Protein AF-A0A6N2B1Z2-F1 (afdb_monomer_lite)

pLDDT: mean 73.3, std 20.09, range [32.69, 94.19]

Foldseek 3Di:
DDPPPDPPVVQQDDDPVLVVLLVVLCVVCVVPDPLVSLCVSCVVVVSHDSVRSVVVVVVVVVVVPPPDDDDDDDDPDDPDDPPPQDADPVRDRQLCSVDDPLSVLVVLLVVLVVVCVVCVVVVVNVVNPVSVVSNVVSVVCNVPPDD

InterPro domains:
  IPR001005 SANT/Myb domain [cd00167] (14-58)
  IPR009057 Homedomain-like superfamily [SSF46689] (12-62)

Secondary structure (DSSP, 8-state):
------STTTTT---HHHHHHHHHHHHHTTTS-HHHHHHHHHHHSTT--HHHHHHHHHHHHHTTGGG---S-------S---------TTS---HHHH-HHHHHHHHHHHHHHHHHHHHHHTT-GGGHHHHHHHHHHHHHHHHT---

Organism: Solanum chilense (NCBI:txid4083)

Radius of gyration: 21.83 Å; chains: 1; bounding box: 45×56×52 Å

Sequence (147 aa):
MAALKHNAYLNNHWTPDEQSALEALLVKYSTDNEMHRYAKIAMHLKDKCLRDVILRCRWMSEKLTDLMPKLTNYASAPPNAQAILPMDSNGEIFYQAIGGPTGMLLEQNAQALDQISANFAACQIQENINLLWQTQSNIFNVINKYD

Structure (mmCIF, N/CA/C/O backbone):
data_AF-A0A6N2B1Z2-F1
#
_entry.id   AF-A0A6N2B1Z2-F1
#
loop_
_atom_site.group_PDB
_atom_site.id
_atom_site.type_symbol
_atom_site.label_atom_id
_atom_site.label_alt_id
_atom_site.label_comp_id
_atom_site.label_asym_id
_atom_site.label_entity_id
_atom_site.label_seq_id
_atom_site.pdbx_PDB_ins_code
_atom_site.Cartn_x
_atom_site.Cartn_y
_atom_site.Cartn_z
_atom_site.occupancy
_atom_site.B_iso_or_equiv
_atom_site.auth_seq_id
_atom_site.auth_comp_id
_atom_site.auth_asym_id
_atom_site.auth_atom_id
_atom_site.pdbx_PDB_model_num
ATOM 1 N N . MET A 1 1 ? -3.978 -27.826 -8.578 1.00 32.69 1 MET A N 1
ATOM 2 C CA . MET A 1 1 ? -3.501 -27.233 -7.312 1.00 32.69 1 MET A CA 1
ATOM 3 C C . MET A 1 1 ? -3.921 -25.778 -7.309 1.00 32.69 1 MET A C 1
ATOM 5 O O . MET A 1 1 ? -3.566 -25.060 -8.235 1.00 32.69 1 MET A O 1
ATOM 9 N N . ALA A 1 2 ? -4.798 -25.409 -6.376 1.00 38.44 2 ALA A N 1
ATOM 10 C CA . ALA A 1 2 ? -5.458 -24.110 -6.344 1.00 38.44 2 ALA A CA 1
ATOM 11 C C . ALA A 1 2 ? -4.432 -22.996 -6.117 1.00 38.44 2 ALA A C 1
ATOM 13 O O . ALA A 1 2 ? -3.746 -22.964 -5.098 1.00 38.44 2 ALA A O 1
ATOM 14 N N . ALA A 1 3 ? -4.314 -22.103 -7.094 1.00 39.38 3 ALA A N 1
ATOM 15 C CA . ALA A 1 3 ? -3.523 -20.899 -6.957 1.00 39.38 3 ALA A CA 1
ATOM 16 C C . ALA A 1 3 ? -4.276 -19.944 -6.020 1.00 39.38 3 ALA A C 1
ATOM 18 O O . ALA A 1 3 ? -5.368 -19.488 -6.355 1.00 39.38 3 ALA A O 1
ATOM 19 N N . LEU A 1 4 ? -3.685 -19.648 -4.860 1.00 43.56 4 LEU A N 1
ATOM 20 C CA . LEU A 1 4 ? -4.049 -18.551 -3.954 1.00 43.56 4 LEU A CA 1
ATOM 21 C C . LEU A 1 4 ? -3.776 -17.205 -4.650 1.00 43.56 4 LEU A C 1
ATOM 23 O O . LEU A 1 4 ? -2.896 -16.440 -4.273 1.00 43.56 4 LEU A O 1
ATOM 27 N N . LYS A 1 5 ? -4.487 -16.946 -5.744 1.00 45.69 5 LYS A N 1
ATOM 28 C CA . LYS A 1 5 ? -4.463 -15.685 -6.473 1.00 45.69 5 LYS A CA 1
ATOM 29 C C . LYS A 1 5 ? -5.634 -14.849 -5.954 1.00 45.69 5 LYS A C 1
ATOM 31 O O . LYS A 1 5 ? -6.774 -15.284 -6.036 1.00 45.69 5 LYS A O 1
ATOM 36 N N . HIS A 1 6 ? -5.325 -13.651 -5.458 1.00 39.25 6 HIS A N 1
ATOM 37 C CA . HIS A 1 6 ? -6.264 -12.556 -5.159 1.00 39.25 6 HIS A CA 1
ATOM 38 C C . HIS A 1 6 ? -7.007 -12.519 -3.809 1.00 39.25 6 HIS A C 1
ATOM 40 O O . HIS A 1 6 ? -8.139 -12.054 -3.748 1.00 39.25 6 HIS A O 1
ATOM 46 N N . ASN A 1 7 ? -6.334 -12.798 -2.688 1.00 39.94 7 ASN A N 1
ATOM 47 C CA . ASN A 1 7 ? -6.848 -12.345 -1.379 1.00 39.94 7 ASN A CA 1
ATOM 48 C C . ASN A 1 7 ? -6.666 -10.828 -1.129 1.00 39.94 7 ASN A C 1
ATOM 50 O O . ASN A 1 7 ? -7.305 -10.276 -0.243 1.00 39.94 7 ASN A O 1
ATOM 54 N N . ALA A 1 8 ? -5.855 -10.117 -1.925 1.00 45.19 8 ALA A N 1
ATOM 55 C CA . ALA A 1 8 ? -5.637 -8.672 -1.757 1.00 45.19 8 ALA A CA 1
ATOM 56 C C . ALA A 1 8 ? -6.776 -7.786 -2.309 1.00 45.19 8 ALA A C 1
ATOM 58 O O . ALA A 1 8 ? -6.929 -6.651 -1.871 1.00 45.19 8 ALA A O 1
ATOM 59 N N . TYR A 1 9 ? -7.592 -8.293 -3.242 1.00 43.28 9 TYR A N 1
ATOM 60 C CA . TYR A 1 9 ? -8.718 -7.533 -3.811 1.00 43.28 9 TYR A CA 1
ATOM 61 C C . TYR A 1 9 ? -10.001 -7.644 -2.977 1.00 43.28 9 TYR A C 1
ATOM 63 O O . TYR A 1 9 ? -10.914 -6.842 -3.158 1.00 43.28 9 TYR A O 1
ATOM 71 N N . LEU A 1 10 ? -10.067 -8.596 -2.041 1.00 49.75 10 LEU A N 1
ATOM 72 C CA . LEU A 1 10 ? -11.251 -8.817 -1.210 1.00 49.75 10 LEU A CA 1
ATOM 73 C C . LEU A 1 10 ? -11.393 -7.775 -0.083 1.00 49.75 10 LEU A C 1
ATOM 75 O O . LEU A 1 10 ? -12.515 -7.410 0.252 1.00 49.75 10 LEU A O 1
ATOM 79 N N . ASN A 1 11 ? -10.293 -7.207 0.432 1.00 51.56 11 ASN A N 1
ATOM 80 C CA . ASN A 1 11 ? -10.346 -6.217 1.526 1.00 51.56 11 ASN A CA 1
ATOM 81 C C . ASN A 1 11 ? -10.680 -4.778 1.089 1.00 51.56 11 ASN A C 1
ATOM 83 O O . ASN A 1 11 ? -10.932 -3.926 1.940 1.00 51.56 11 ASN A O 1
ATOM 87 N N . ASN A 1 12 ? -10.715 -4.491 -0.216 1.00 59.44 12 ASN A N 1
ATOM 88 C CA . ASN A 1 12 ? -10.978 -3.141 -0.728 1.00 59.44 12 ASN A CA 1
ATOM 89 C C . ASN A 1 12 ? -12.452 -2.877 -1.077 1.00 59.44 12 ASN A C 1
ATOM 91 O O . ASN A 1 12 ? -12.800 -1.732 -1.374 1.00 59.44 12 ASN A O 1
ATOM 95 N N . HIS A 1 13 ? -13.327 -3.886 -1.035 1.00 72.50 13 HIS A N 1
ATOM 96 C CA . HIS A 1 13 ? -14.760 -3.664 -1.217 1.00 72.50 13 HIS A CA 1
ATOM 97 C C . HIS A 1 13 ? -15.370 -3.118 0.080 1.00 72.50 13 HIS A C 1
ATOM 99 O O . HIS A 1 13 ? -15.544 -3.834 1.065 1.00 72.50 13 HIS A O 1
ATOM 105 N N . TRP A 1 14 ? -15.664 -1.817 0.067 1.00 82.88 14 TRP A N 1
ATOM 106 C CA . TRP A 1 14 ? -16.517 -1.156 1.050 1.00 82.88 14 TRP A CA 1
ATOM 107 C C . TRP A 1 14 ? -17.961 -1.206 0.559 1.00 82.88 14 TRP A C 1
ATOM 109 O O . TRP A 1 14 ? -18.286 -0.635 -0.484 1.00 82.88 14 TRP A O 1
ATOM 119 N N . THR A 1 15 ? -18.821 -1.893 1.300 1.00 86.12 15 THR A N 1
ATOM 120 C CA . THR A 1 15 ? -20.266 -1.899 1.056 1.00 86.12 15 THR A CA 1
ATOM 121 C C . THR A 1 15 ? -20.916 -0.608 1.578 1.00 86.12 15 THR A C 1
ATOM 123 O O . THR A 1 15 ? -20.351 0.056 2.454 1.00 86.12 15 THR A O 1
ATOM 126 N N . PRO A 1 16 ? -22.104 -0.223 1.073 1.00 84.81 16 PRO A N 1
ATOM 127 C CA . PRO A 1 16 ? -22.844 0.926 1.598 1.00 84.81 16 PRO A CA 1
ATOM 128 C C . PRO A 1 16 ? -23.151 0.810 3.098 1.00 84.81 16 PRO A C 1
ATOM 130 O O . PRO A 1 16 ? -23.044 1.798 3.817 1.00 84.81 16 PRO A O 1
ATOM 133 N N . ASP A 1 17 ? -23.447 -0.397 3.585 1.00 84.25 17 ASP A N 1
ATOM 134 C CA . ASP A 1 17 ? -23.734 -0.635 5.004 1.00 84.25 17 ASP A CA 1
ATOM 135 C C . ASP A 1 17 ? -22.489 -0.439 5.880 1.00 84.25 17 ASP A C 1
ATOM 137 O O . ASP A 1 17 ? -22.550 0.225 6.915 1.00 84.25 17 ASP A O 1
ATOM 141 N N . GLU A 1 18 ? -21.331 -0.955 5.450 1.00 88.38 18 GLU A N 1
ATOM 142 C CA . GLU A 1 18 ? -20.050 -0.723 6.134 1.00 88.38 18 GLU A CA 1
ATOM 143 C C . GLU A 1 18 ? -19.663 0.757 6.123 1.00 88.38 18 GLU A C 1
ATOM 145 O O . GLU A 1 18 ? -19.125 1.270 7.104 1.00 88.38 18 GLU A O 1
ATOM 150 N N . GLN A 1 19 ? -19.953 1.450 5.021 1.00 87.94 19 GLN A N 1
ATOM 151 C CA . GLN A 1 19 ? -19.729 2.882 4.879 1.00 87.94 19 GLN A CA 1
ATOM 152 C C . GLN A 1 19 ? -20.589 3.684 5.867 1.00 87.94 19 GLN A C 1
ATOM 154 O O . GLN A 1 19 ? -20.062 4.523 6.598 1.00 87.94 19 GLN A O 1
ATOM 159 N N . SER A 1 20 ? -21.890 3.400 5.946 1.00 88.81 20 SER 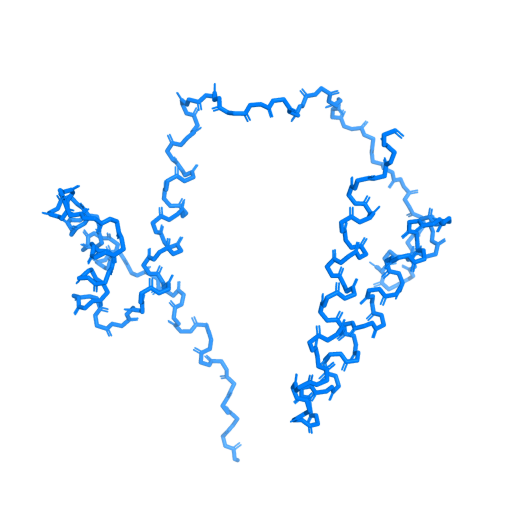A N 1
ATOM 160 C CA . SER A 1 20 ? -22.785 4.046 6.910 1.00 88.81 20 SER A CA 1
ATOM 161 C C . SER A 1 20 ? -22.411 3.715 8.356 1.00 88.81 20 SER A C 1
ATOM 163 O O . SER A 1 20 ? -22.454 4.588 9.224 1.00 88.81 20 SER A O 1
ATOM 165 N N . ALA A 1 21 ? -21.987 2.478 8.628 1.00 89.50 21 ALA A N 1
ATOM 166 C CA . ALA A 1 21 ? -21.494 2.085 9.943 1.00 89.50 21 ALA A CA 1
ATOM 167 C C . ALA A 1 21 ? -20.215 2.848 10.323 1.00 89.50 21 ALA A C 1
ATOM 169 O O . ALA A 1 21 ? -20.107 3.324 11.453 1.00 89.50 21 ALA A O 1
ATOM 170 N N . LEU A 1 22 ? -19.270 3.020 9.392 1.00 90.94 22 LEU A N 1
ATOM 171 C CA . LEU A 1 22 ? -18.060 3.813 9.612 1.00 90.94 22 LEU A CA 1
ATOM 172 C C . LEU A 1 22 ? -18.402 5.252 10.010 1.00 90.94 22 LEU A C 1
ATOM 174 O O . LEU A 1 22 ? -17.905 5.735 11.025 1.00 90.94 22 LEU A O 1
ATOM 178 N N . GLU A 1 23 ? -19.265 5.920 9.245 1.00 89.81 23 GLU A N 1
ATOM 179 C CA . GLU A 1 23 ? -19.677 7.304 9.507 1.00 89.81 23 GLU A CA 1
ATOM 180 C C . GLU A 1 23 ? -20.384 7.444 10.861 1.00 89.81 23 GLU A C 1
ATOM 182 O O . GLU A 1 23 ? -20.036 8.316 11.661 1.00 89.81 23 GLU A O 1
ATOM 187 N N . ALA A 1 24 ? -21.312 6.534 11.176 1.00 90.12 24 ALA A N 1
ATOM 188 C CA . ALA A 1 24 ? -22.009 6.530 12.459 1.00 90.12 24 ALA A CA 1
ATOM 189 C C . ALA A 1 24 ? -21.043 6.337 13.640 1.00 90.12 24 ALA A C 1
ATOM 191 O O . ALA A 1 24 ? -21.161 7.012 14.667 1.00 90.12 24 ALA A O 1
ATOM 192 N N . LEU A 1 25 ? -20.062 5.439 13.504 1.00 91.25 25 LEU A N 1
ATOM 193 C CA . LEU A 1 25 ? -19.072 5.185 14.549 1.00 91.25 25 LEU A CA 1
ATOM 194 C C . LEU A 1 25 ? -18.052 6.330 14.669 1.00 91.25 25 LEU A C 1
ATOM 196 O O . LEU A 1 25 ? -17.641 6.650 15.784 1.00 91.25 25 LEU A O 1
ATOM 200 N N . LEU A 1 26 ? -17.678 6.990 13.569 1.00 90.19 26 LEU A N 1
ATOM 201 C CA . LEU A 1 26 ? -16.821 8.182 13.594 1.00 90.19 26 LEU A CA 1
ATOM 202 C C . LEU A 1 26 ? -17.468 9.328 14.375 1.00 90.19 26 LEU A C 1
ATOM 204 O O . LEU A 1 26 ? -16.795 9.964 15.187 1.00 90.19 26 LEU A O 1
ATOM 208 N N . VAL A 1 27 ? -18.771 9.548 14.182 1.00 90.69 27 VAL A N 1
ATOM 209 C CA . VAL A 1 27 ? -19.547 10.527 14.959 1.00 90.69 27 VAL A CA 1
ATOM 210 C C . VAL A 1 27 ? -19.631 10.104 16.428 1.00 90.69 27 VAL A C 1
ATOM 212 O O . VAL A 1 27 ? -19.355 10.908 17.323 1.00 90.69 27 VAL A O 1
ATOM 215 N N . LYS A 1 28 ? -19.947 8.829 16.687 1.00 91.62 28 LYS A N 1
ATOM 216 C CA . LYS A 1 28 ? -20.085 8.268 18.041 1.00 91.62 28 LYS A CA 1
ATOM 217 C C . LYS A 1 28 ? -18.809 8.385 18.880 1.00 91.62 28 LYS A C 1
ATOM 219 O O . LYS A 1 28 ? -18.898 8.620 20.080 1.00 91.62 28 LYS A O 1
ATOM 224 N N . TYR A 1 29 ? -17.638 8.218 18.270 1.00 89.19 29 TYR A N 1
ATOM 225 C CA . TYR A 1 29 ? -16.336 8.271 18.944 1.00 89.19 29 TYR A CA 1
ATOM 226 C C . TYR A 1 29 ? -15.583 9.584 18.681 1.00 89.19 29 TYR A C 1
ATOM 228 O O . TYR A 1 29 ? -14.362 9.631 18.799 1.00 89.19 29 TYR A O 1
ATOM 236 N N . SER A 1 30 ? -16.282 10.661 18.318 1.00 87.19 30 SER A N 1
ATOM 237 C CA . SER A 1 30 ? -15.675 11.954 17.960 1.00 87.19 30 SER A CA 1
ATOM 238 C C . SER A 1 30 ? -14.782 12.563 19.053 1.00 87.19 30 SER A C 1
ATOM 240 O O . SER A 1 30 ? -13.828 13.260 18.719 1.00 87.19 30 SER A O 1
ATOM 242 N N . THR A 1 31 ? -15.039 12.256 20.328 1.00 89.25 31 THR A N 1
ATOM 243 C CA . THR A 1 31 ? -14.264 12.725 21.491 1.00 89.25 31 THR A CA 1
ATOM 244 C C . THR A 1 31 ? -13.038 11.870 21.824 1.00 89.25 31 THR A C 1
ATOM 246 O O . THR A 1 31 ? -12.210 12.286 22.632 1.00 89.25 31 THR A O 1
ATOM 249 N N . ASP A 1 32 ? -12.924 10.668 21.252 1.00 86.31 32 ASP A N 1
ATOM 250 C CA . ASP A 1 32 ? -11.794 9.774 21.508 1.00 86.31 32 ASP A CA 1
ATOM 251 C C . ASP A 1 32 ? -10.548 10.231 20.734 1.00 86.31 32 ASP A C 1
ATOM 253 O O . ASP A 1 32 ? -10.634 10.790 19.639 1.00 86.31 32 ASP A O 1
ATOM 257 N N . ASN A 1 33 ? -9.365 9.920 21.274 1.00 87.62 33 ASN A N 1
ATOM 258 C CA . ASN A 1 33 ? -8.105 10.076 20.546 1.00 87.62 33 ASN A CA 1
ATOM 259 C C . ASN A 1 33 ? -8.175 9.303 19.213 1.00 87.62 33 ASN A C 1
ATOM 261 O O . ASN A 1 33 ? -8.598 8.146 19.187 1.00 87.62 33 ASN A O 1
ATOM 265 N N . GLU A 1 34 ? -7.732 9.932 18.125 1.00 82.31 34 GLU A N 1
ATOM 266 C CA . GLU A 1 34 ? -7.870 9.477 16.741 1.00 82.31 34 GLU A CA 1
ATOM 267 C C . GLU A 1 34 ? -7.492 7.999 16.539 1.00 82.31 34 GLU A C 1
ATOM 269 O O . GLU A 1 34 ? -8.270 7.225 15.978 1.00 82.31 34 GLU A O 1
ATOM 274 N N . MET A 1 35 ? -6.348 7.573 17.078 1.00 87.12 35 MET A N 1
ATOM 275 C CA . MET A 1 35 ? -5.898 6.180 16.966 1.00 87.12 35 MET A CA 1
ATOM 276 C C . MET A 1 35 ? -6.781 5.198 17.748 1.00 87.12 35 MET A C 1
ATOM 278 O O . MET A 1 35 ? -7.084 4.109 17.260 1.00 87.12 35 MET A O 1
ATOM 282 N N . HIS A 1 36 ? -7.237 5.583 18.942 1.00 88.19 36 HIS A N 1
ATOM 283 C CA . HIS A 1 36 ? -8.129 4.753 19.758 1.00 88.19 36 HIS A CA 1
ATOM 284 C C . HIS A 1 36 ? -9.518 4.641 19.130 1.00 88.19 36 HIS A C 1
ATOM 286 O O . HIS A 1 36 ? -10.118 3.565 19.137 1.00 88.19 36 HIS A O 1
ATOM 292 N N . ARG A 1 37 ? -10.002 5.732 18.534 1.00 92.31 37 ARG A N 1
ATOM 293 C CA . ARG A 1 37 ? -11.236 5.762 17.755 1.00 92.31 37 ARG A CA 1
ATOM 294 C C . ARG A 1 37 ? -11.171 4.776 16.592 1.00 92.31 37 ARG A C 1
ATOM 296 O O . ARG A 1 37 ? -12.054 3.932 16.474 1.00 92.31 37 ARG A O 1
ATOM 303 N N . TYR A 1 38 ? -10.126 4.829 15.765 1.00 91.31 38 TYR A N 1
ATOM 304 C CA . TYR A 1 38 ? -10.003 3.920 14.620 1.00 91.31 38 TYR A CA 1
ATOM 305 C C . TYR A 1 38 ? -9.882 2.454 15.039 1.00 91.31 38 TYR A C 1
ATOM 307 O O . TYR A 1 38 ? -10.481 1.592 14.399 1.00 91.31 38 TYR A O 1
ATOM 315 N N . ALA A 1 39 ? -9.187 2.167 16.145 1.00 89.88 39 ALA A N 1
ATOM 316 C CA . ALA A 1 39 ? -9.121 0.817 16.701 1.00 89.88 39 ALA A CA 1
ATOM 317 C C . ALA A 1 39 ? -10.509 0.299 17.108 1.00 89.88 39 ALA A C 1
ATOM 319 O O . ALA A 1 39 ? -10.898 -0.793 16.699 1.00 89.88 39 ALA A O 1
ATOM 320 N N . LYS A 1 40 ? -11.297 1.102 17.835 1.00 90.00 40 LYS A N 1
ATOM 321 C CA . LYS A 1 40 ? -12.673 0.740 18.218 1.00 90.00 40 LYS A CA 1
ATOM 322 C C . LYS A 1 40 ? -13.574 0.531 17.001 1.00 90.00 40 LYS A C 1
ATOM 324 O O . LYS A 1 40 ? -14.363 -0.406 16.978 1.00 90.00 40 LYS A O 1
ATOM 329 N N . ILE A 1 41 ? -13.444 1.374 15.980 1.00 91.75 41 ILE A N 1
ATOM 330 C CA . ILE A 1 41 ? -14.210 1.260 14.733 1.00 91.75 41 ILE A CA 1
ATOM 331 C C . ILE A 1 41 ? -13.872 -0.040 13.994 1.00 91.75 41 ILE A C 1
ATOM 333 O O . ILE A 1 41 ? -14.782 -0.764 13.599 1.00 91.75 41 ILE A O 1
ATOM 337 N N . ALA A 1 42 ? -12.586 -0.370 13.858 1.00 89.88 42 ALA A N 1
ATOM 338 C CA . ALA A 1 42 ? -12.152 -1.616 13.229 1.00 89.88 42 ALA A CA 1
ATOM 339 C C . ALA A 1 42 ? -12.671 -2.850 13.984 1.00 89.88 42 ALA A C 1
ATOM 341 O O . ALA A 1 42 ? -13.080 -3.824 13.370 1.00 89.88 42 ALA A O 1
ATOM 342 N N . MET A 1 43 ? -12.755 -2.793 15.317 1.00 88.44 43 MET A N 1
ATOM 343 C CA . MET A 1 43 ? -13.359 -3.877 16.103 1.00 88.44 43 MET A CA 1
ATOM 344 C C . MET A 1 43 ? -14.860 -4.069 15.829 1.00 88.44 43 MET A C 1
ATOM 346 O O . MET A 1 43 ? -15.379 -5.169 16.012 1.00 88.44 43 MET A O 1
ATOM 350 N N . HIS A 1 44 ? -15.567 -3.016 15.411 1.00 86.75 44 HIS A N 1
ATOM 351 C CA . HIS A 1 44 ? -16.984 -3.088 15.049 1.00 86.75 44 HIS A CA 1
ATOM 352 C C . HIS A 1 44 ? -17.208 -3.544 13.600 1.00 86.75 44 HIS A C 1
ATOM 354 O O . HIS A 1 44 ? -18.220 -4.188 13.318 1.00 86.75 44 HIS A O 1
ATOM 360 N N . LEU A 1 45 ? -16.269 -3.255 12.698 1.00 86.94 45 LEU A N 1
ATOM 361 C CA . LEU A 1 45 ? -16.290 -3.692 11.305 1.00 86.94 45 LEU A CA 1
ATOM 362 C C . LEU A 1 45 ? -15.509 -5.006 11.172 1.00 86.94 45 LEU A C 1
ATOM 364 O O . LEU A 1 45 ? -14.320 -5.006 10.880 1.00 86.94 45 LEU A O 1
ATOM 368 N N . LYS A 1 46 ? -16.183 -6.139 11.407 1.00 76.38 46 LYS A N 1
ATOM 369 C CA . LYS A 1 46 ? -15.553 -7.473 11.510 1.00 76.38 46 LYS A CA 1
ATOM 370 C C . LYS A 1 46 ? -14.686 -7.875 10.308 1.00 76.38 46 LYS A C 1
ATOM 372 O O . LYS A 1 46 ? -13.725 -8.612 10.498 1.00 76.38 46 LYS A O 1
ATOM 377 N N . ASP A 1 47 ? -14.997 -7.363 9.119 1.00 78.31 47 ASP A N 1
ATOM 378 C CA . ASP A 1 47 ? -14.274 -7.647 7.874 1.00 78.31 47 ASP A CA 1
ATOM 379 C C . ASP A 1 47 ? -13.317 -6.512 7.451 1.00 78.31 47 ASP A C 1
ATOM 381 O O . ASP A 1 47 ? -12.861 -6.470 6.307 1.00 78.31 47 ASP A O 1
ATOM 385 N N . LYS A 1 48 ? -13.015 -5.560 8.348 1.00 83.31 48 LYS A N 1
ATOM 386 C CA . LYS A 1 48 ? -12.122 -4.423 8.078 1.00 83.31 48 LYS A CA 1
ATOM 387 C C . LYS A 1 48 ? -11.050 -4.290 9.153 1.00 83.31 48 LYS A C 1
ATOM 389 O O . LYS A 1 48 ? -11.321 -4.220 10.348 1.00 83.31 48 LYS A O 1
ATOM 394 N N . CYS A 1 49 ? -9.800 -4.190 8.718 1.00 87.25 49 CYS A N 1
ATOM 395 C CA . CYS A 1 49 ? -8.676 -3.973 9.617 1.00 87.25 49 CYS A CA 1
ATOM 396 C C . CYS A 1 49 ? -8.527 -2.487 9.973 1.00 87.25 49 CYS A C 1
ATOM 398 O O . CYS A 1 49 ? -9.000 -1.599 9.264 1.00 87.25 49 CYS A O 1
ATOM 400 N N . LEU A 1 50 ? -7.764 -2.195 11.033 1.00 85.81 50 LEU A N 1
ATOM 401 C CA . LEU A 1 50 ? -7.400 -0.823 11.417 1.00 85.81 50 LEU A CA 1
ATOM 402 C C . LEU A 1 50 ? -6.823 -0.018 10.238 1.00 85.81 50 LEU A C 1
ATOM 404 O O . LEU A 1 50 ? -7.166 1.147 10.050 1.00 85.81 50 LEU A O 1
ATOM 408 N N . ARG A 1 51 ? -5.987 -0.660 9.411 1.00 85.44 51 ARG A N 1
ATOM 409 C CA . ARG A 1 51 ? -5.431 -0.069 8.186 1.00 85.44 51 ARG A CA 1
ATOM 410 C C . ARG A 1 51 ? -6.528 0.373 7.217 1.00 85.44 51 ARG A C 1
ATOM 412 O O . ARG A 1 51 ? -6.442 1.473 6.679 1.00 85.44 51 ARG A O 1
ATOM 419 N N . ASP A 1 52 ? -7.542 -0.462 7.018 1.00 86.62 52 ASP A N 1
ATOM 420 C CA . ASP A 1 52 ? -8.624 -0.200 6.069 1.00 86.62 52 ASP A CA 1
ATOM 421 C C . ASP A 1 52 ? -9.468 0.988 6.541 1.00 86.62 52 ASP A C 1
ATOM 423 O O . ASP A 1 52 ? -9.781 1.873 5.749 1.00 86.62 52 ASP A O 1
ATOM 427 N N . VAL A 1 53 ? -9.748 1.066 7.848 1.00 88.12 53 VAL A N 1
ATOM 428 C CA . VAL A 1 53 ? -10.448 2.195 8.482 1.00 88.12 53 VAL A CA 1
ATOM 429 C C . VAL A 1 53 ? -9.662 3.497 8.328 1.00 88.12 53 VAL A C 1
ATOM 431 O O . VAL A 1 53 ? -10.221 4.492 7.877 1.00 88.12 53 VAL A O 1
ATOM 434 N N . ILE A 1 54 ? -8.362 3.503 8.644 1.00 89.38 54 ILE A N 1
ATOM 435 C CA . ILE A 1 54 ? -7.517 4.706 8.538 1.00 89.38 54 ILE A CA 1
ATOM 436 C C . ILE A 1 54 ? -7.468 5.218 7.094 1.00 89.38 54 ILE A C 1
ATOM 438 O O . ILE A 1 54 ? -7.676 6.407 6.849 1.00 89.38 54 ILE A O 1
ATOM 442 N N . LEU A 1 55 ? -7.205 4.325 6.134 1.00 85.50 55 LEU A N 1
ATOM 443 C CA . LEU A 1 55 ? -7.137 4.686 4.717 1.00 85.50 55 LEU A CA 1
ATOM 444 C C . LEU A 1 55 ? -8.482 5.211 4.211 1.00 85.50 55 LEU A C 1
ATOM 446 O O . LEU A 1 55 ? -8.525 6.189 3.465 1.00 85.50 55 LEU A O 1
ATOM 450 N N . ARG A 1 56 ? -9.583 4.598 4.652 1.00 87.19 56 ARG A N 1
ATOM 451 C CA . ARG A 1 56 ? -10.931 5.002 4.263 1.00 87.19 56 ARG A CA 1
ATOM 452 C C . ARG A 1 56 ? -11.322 6.365 4.844 1.00 87.19 56 ARG A C 1
ATOM 454 O O . ARG A 1 56 ? -11.855 7.190 4.105 1.00 87.19 56 ARG A O 1
ATOM 461 N N . CYS A 1 57 ? -10.993 6.631 6.110 1.00 86.81 57 CYS A N 1
ATOM 462 C CA . CYS A 1 57 ? -11.171 7.941 6.745 1.00 86.81 57 CYS A CA 1
ATOM 463 C C . CYS A 1 57 ? -10.359 9.031 6.033 1.00 86.81 57 CYS A C 1
ATOM 465 O O . CYS A 1 57 ? -10.889 10.105 5.763 1.00 86.81 57 CYS A O 1
ATOM 467 N N . ARG A 1 58 ? -9.098 8.751 5.671 1.00 84.25 58 ARG A N 1
ATOM 468 C CA . ARG A 1 58 ? -8.254 9.697 4.922 1.00 84.25 58 ARG A CA 1
ATOM 469 C C . ARG A 1 58 ? -8.868 10.056 3.567 1.00 84.25 58 ARG A C 1
ATOM 471 O O . ARG A 1 58 ? -8.992 11.235 3.257 1.00 84.25 58 ARG A O 1
ATOM 478 N N . TRP A 1 59 ? -9.313 9.052 2.810 1.00 83.75 59 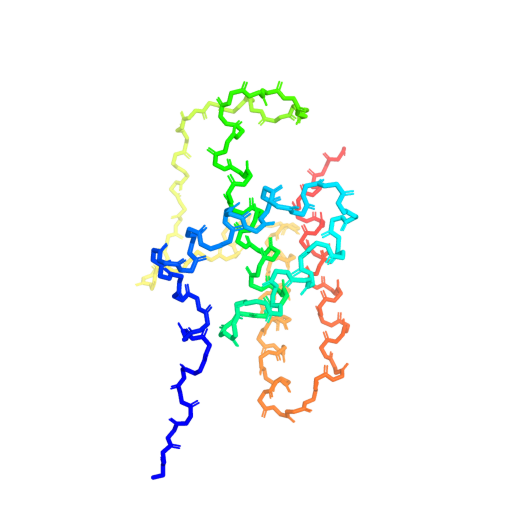TRP A N 1
ATOM 479 C CA . TRP A 1 59 ? -9.970 9.257 1.515 1.00 83.75 59 TRP A CA 1
ATOM 480 C C . TRP A 1 59 ? -11.252 10.106 1.622 1.00 83.75 59 TRP A C 1
ATOM 482 O O . TRP A 1 59 ? -11.538 10.911 0.739 1.00 83.75 59 TRP A O 1
ATOM 492 N N . MET A 1 60 ? -12.022 9.971 2.709 1.00 78.06 60 MET A N 1
ATOM 493 C CA . MET A 1 60 ? -13.208 10.814 2.946 1.00 78.06 60 MET A CA 1
ATOM 494 C C . MET A 1 60 ? -12.852 12.251 3.286 1.00 78.06 60 MET A C 1
ATOM 496 O O . MET A 1 60 ? -13.510 13.167 2.797 1.00 78.06 60 MET A O 1
ATOM 500 N N . SER A 1 61 ? -11.813 12.449 4.095 1.00 70.12 61 SER A N 1
ATOM 501 C CA . SER A 1 61 ? -11.340 13.783 4.461 1.00 70.12 61 SER A CA 1
ATOM 502 C C . SER A 1 61 ? -10.816 14.553 3.247 1.00 70.12 61 SER A C 1
ATOM 504 O O . SER A 1 61 ? -11.118 15.734 3.120 1.00 70.12 61 SER A O 1
ATOM 506 N N . GLU A 1 62 ? -10.136 13.884 2.306 1.00 62.22 62 GLU A N 1
ATOM 507 C CA . GLU A 1 62 ? -9.707 14.479 1.026 1.00 62.22 62 GLU A CA 1
ATOM 508 C C . GLU A 1 62 ? -10.899 14.944 0.165 1.00 62.22 62 GLU A C 1
ATOM 510 O O . GLU A 1 62 ? -10.792 15.928 -0.566 1.00 62.22 62 GLU A O 1
ATOM 515 N N . LYS A 1 63 ? -12.068 14.301 0.309 1.00 54.72 63 LYS A N 1
ATOM 516 C CA . LYS A 1 63 ? -13.301 14.616 -0.429 1.00 54.72 63 LYS A CA 1
ATOM 517 C C . LYS A 1 63 ? -14.123 15.770 0.177 1.00 54.72 63 LYS A C 1
ATOM 519 O O . LYS A 1 63 ? -15.086 16.206 -0.447 1.00 54.72 63 LYS A O 1
ATOM 524 N N . LEU A 1 64 ? -13.756 16.274 1.362 1.00 44.69 64 LEU A N 1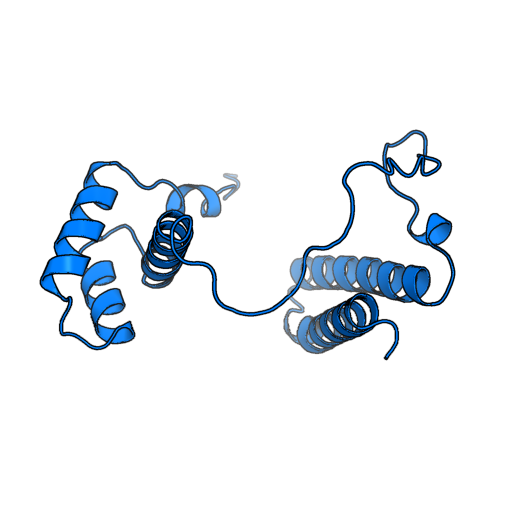
ATOM 525 C CA . LEU A 1 64 ? -14.391 17.429 2.028 1.00 44.69 64 LEU A CA 1
ATOM 526 C C . LEU A 1 64 ? -13.537 18.712 1.994 1.00 44.69 64 LEU A C 1
ATOM 528 O O . LEU A 1 64 ? -14.016 19.781 2.371 1.00 44.69 64 LEU A O 1
ATOM 532 N N . THR A 1 65 ? -12.300 18.640 1.498 1.00 42.69 65 THR A N 1
ATOM 533 C CA . THR A 1 65 ? -11.364 19.776 1.386 1.00 42.69 65 THR A CA 1
ATOM 534 C C . THR A 1 65 ? -11.406 20.532 0.057 1.00 42.69 65 THR A C 1
ATOM 536 O O . THR A 1 65 ? -10.497 21.307 -0.219 1.00 42.69 65 THR A O 1
ATOM 539 N N . ASP A 1 66 ? -12.474 20.412 -0.735 1.00 45.84 66 ASP A N 1
ATOM 540 C CA . ASP A 1 66 ? -12.687 21.313 -1.885 1.00 45.84 66 ASP A CA 1
ATOM 541 C C . ASP A 1 66 ? -13.232 22.703 -1.461 1.00 45.84 66 ASP A C 1
ATOM 543 O O . ASP A 1 66 ? -13.488 23.570 -2.290 1.00 45.84 66 ASP A O 1
ATOM 547 N N . LEU A 1 67 ? -13.405 22.952 -0.150 1.00 52.06 67 LEU A N 1
ATOM 548 C CA . LEU A 1 67 ? -13.893 24.234 0.390 1.00 52.06 67 LEU A CA 1
ATOM 549 C C . LEU A 1 67 ? -13.004 24.892 1.459 1.00 52.06 67 LEU A C 1
ATOM 551 O O . LEU A 1 67 ? -13.430 25.860 2.088 1.00 52.06 67 LEU A O 1
ATOM 555 N N . MET A 1 68 ? -11.746 24.472 1.635 1.00 38.62 68 MET A N 1
ATOM 556 C CA . MET A 1 68 ? -10.782 25.309 2.364 1.00 38.62 68 MET A CA 1
ATOM 557 C C . MET A 1 68 ? -9.346 25.176 1.833 1.00 38.62 68 MET A C 1
ATOM 559 O O . MET A 1 68 ? -8.653 24.207 2.148 1.00 38.62 68 MET A O 1
ATOM 563 N N . PRO A 1 69 ? -8.849 26.176 1.078 1.00 50.81 69 PRO A N 1
ATOM 564 C CA . PRO A 1 69 ? -7.467 26.217 0.642 1.00 50.81 69 PRO A CA 1
ATOM 565 C C . PRO A 1 69 ? -6.603 26.834 1.744 1.00 50.81 69 PRO A C 1
ATOM 567 O O . PRO A 1 69 ? -6.592 28.054 1.914 1.00 50.81 69 PRO A O 1
ATOM 570 N N . LYS A 1 70 ? -5.841 26.010 2.474 1.00 47.84 70 LYS A N 1
ATOM 571 C CA . LYS A 1 70 ? -4.511 26.416 2.960 1.00 47.84 70 LYS A CA 1
ATOM 572 C C . LYS A 1 70 ? -3.706 25.253 3.544 1.00 47.84 70 LYS A C 1
ATOM 574 O O . LYS A 1 70 ? -3.751 24.988 4.738 1.00 47.84 70 LYS A O 1
ATOM 579 N N . LEU A 1 71 ? -2.831 24.697 2.713 1.00 36.12 71 LEU A N 1
ATOM 580 C CA . LEU A 1 71 ? -1.405 24.808 3.001 1.00 36.12 71 LEU A CA 1
ATOM 581 C C . LEU A 1 71 ? -0.624 24.908 1.680 1.00 36.12 71 LEU A C 1
ATOM 583 O O . LEU A 1 71 ? -0.535 23.960 0.913 1.00 36.12 71 LEU A O 1
ATOM 587 N N . THR A 1 72 ? -0.111 26.118 1.447 1.00 38.53 72 THR A N 1
ATOM 588 C CA . THR A 1 72 ? 1.168 26.432 0.784 1.00 38.53 72 THR A CA 1
ATOM 589 C C . THR A 1 72 ? 1.415 25.953 -0.656 1.00 38.53 72 THR A C 1
ATOM 591 O O . THR A 1 72 ? 1.866 24.842 -0.897 1.00 38.53 72 THR A O 1
ATOM 594 N N . ASN A 1 73 ? 1.243 26.909 -1.579 1.00 47.50 73 ASN A N 1
ATOM 595 C CA . ASN A 1 73 ? 2.116 27.219 -2.719 1.00 47.50 73 ASN A CA 1
ATOM 596 C C . ASN A 1 73 ? 2.662 26.067 -3.572 1.00 47.50 73 ASN A C 1
ATOM 598 O O . ASN A 1 73 ? 3.855 25.840 -3.505 1.00 47.50 73 ASN A O 1
ATOM 602 N N . TYR A 1 74 ? 1.875 25.499 -4.488 1.00 39.75 74 TYR A N 1
ATOM 603 C CA . TYR A 1 74 ? 2.385 25.048 -5.797 1.00 39.75 74 TYR A CA 1
ATOM 604 C C . TYR A 1 74 ? 1.235 25.009 -6.808 1.00 39.75 74 TYR A C 1
ATOM 606 O O . TYR A 1 74 ? 0.503 24.030 -6.852 1.00 39.75 74 TYR A O 1
ATOM 614 N N . ALA A 1 75 ? 1.052 26.075 -7.591 1.00 35.62 75 ALA A N 1
ATOM 615 C CA . ALA A 1 75 ? 0.405 26.026 -8.910 1.00 35.62 75 ALA A CA 1
ATOM 616 C C . ALA A 1 75 ? 0.379 27.424 -9.543 1.00 35.62 75 ALA A C 1
ATOM 618 O O . ALA A 1 75 ? -0.627 28.128 -9.532 1.00 35.62 75 ALA A O 1
ATOM 619 N N . SER A 1 76 ? 1.488 27.807 -10.156 1.00 43.56 76 SER A N 1
ATOM 620 C CA . SER A 1 76 ? 1.450 28.672 -11.334 1.00 43.56 76 SER A CA 1
ATOM 621 C C . SER A 1 76 ? 2.287 28.005 -12.420 1.00 43.56 76 SER A C 1
ATOM 623 O O . SER A 1 76 ? 3.369 28.458 -12.771 1.00 43.56 76 SER A O 1
ATOM 625 N N . ALA A 1 77 ? 1.778 26.880 -12.927 1.00 40.38 77 ALA A N 1
ATOM 626 C CA . ALA A 1 77 ? 2.228 26.287 -14.179 1.00 40.38 77 ALA A CA 1
ATOM 627 C C . ALA A 1 77 ? 1.030 26.270 -15.148 1.00 40.38 77 ALA A C 1
ATOM 629 O O . ALA A 1 77 ? -0.037 25.775 -14.771 1.00 40.38 77 ALA A O 1
ATOM 630 N N . PRO A 1 78 ? 1.151 26.855 -16.352 1.00 38.09 78 PRO A N 1
ATOM 631 C CA . PRO A 1 78 ? 0.053 26.914 -17.304 1.00 38.09 78 PRO A CA 1
ATOM 632 C C . PRO A 1 78 ? -0.255 25.524 -17.888 1.00 38.09 78 PRO A C 1
ATOM 634 O O . PRO A 1 78 ? 0.652 24.703 -18.049 1.00 38.09 78 PRO A O 1
ATOM 637 N N . PRO A 1 79 ? -1.527 25.244 -18.222 1.00 44.34 79 PRO A N 1
ATOM 638 C CA . PRO A 1 79 ? -1.924 23.980 -18.818 1.00 44.34 79 PRO A CA 1
ATOM 639 C C . PRO A 1 79 ? -1.483 23.935 -20.288 1.00 44.34 79 PRO A C 1
ATOM 641 O O . PRO A 1 79 ? -1.594 24.927 -21.003 1.00 44.34 79 PRO A O 1
ATOM 644 N N . ASN A 1 80 ? -1.050 22.753 -20.727 1.00 46.97 80 ASN A N 1
ATOM 645 C CA . ASN A 1 80 ? -0.584 22.388 -22.072 1.00 46.97 80 ASN A CA 1
ATOM 646 C C . ASN A 1 80 ? 0.845 22.789 -22.464 1.00 46.97 80 ASN A C 1
ATOM 648 O O . ASN A 1 80 ? 1.079 23.726 -23.220 1.00 46.97 80 ASN A O 1
ATOM 652 N N . ALA A 1 81 ? 1.778 21.899 -22.138 1.00 41.53 81 ALA A N 1
ATOM 653 C CA . ALA A 1 81 ? 2.781 21.472 -23.104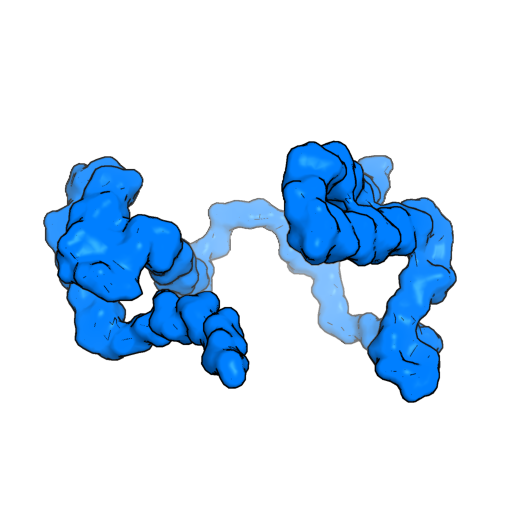 1.00 41.53 81 ALA A CA 1
ATOM 654 C C . ALA A 1 81 ? 2.761 19.939 -23.135 1.00 41.53 81 ALA A C 1
ATOM 656 O O . ALA A 1 81 ? 3.334 19.287 -22.266 1.00 41.53 81 ALA A O 1
ATOM 657 N N . GLN A 1 82 ? 2.046 19.344 -24.095 1.00 45.94 82 GLN A N 1
ATOM 658 C CA . GLN A 1 82 ? 2.241 17.926 -24.391 1.00 45.94 82 GLN A CA 1
ATOM 659 C C . GLN A 1 82 ? 3.655 17.783 -24.957 1.00 45.94 82 GLN A C 1
ATOM 661 O O . GLN A 1 82 ? 3.909 18.115 -26.113 1.00 45.94 82 GLN A O 1
ATOM 666 N N . ALA A 1 83 ? 4.590 17.356 -24.110 1.00 46.03 83 ALA A N 1
ATOM 667 C CA . ALA A 1 83 ? 5.921 16.973 -24.541 1.00 46.03 83 ALA A CA 1
ATOM 668 C C . ALA A 1 83 ? 5.778 15.720 -25.411 1.00 46.03 83 ALA A C 1
ATOM 670 O O . ALA A 1 83 ? 5.451 14.642 -24.915 1.00 46.03 83 ALA A O 1
ATOM 671 N N . ILE A 1 84 ? 5.975 15.875 -26.719 1.00 45.41 84 ILE A N 1
ATOM 672 C CA . ILE A 1 84 ? 6.064 14.748 -27.646 1.00 45.41 84 ILE A CA 1
ATOM 673 C C . ILE A 1 84 ? 7.405 14.068 -27.360 1.00 45.41 84 ILE A C 1
ATOM 675 O O . ILE A 1 84 ? 8.440 14.465 -27.894 1.00 45.41 84 ILE A O 1
ATOM 679 N N . LEU A 1 85 ? 7.401 13.098 -26.447 1.00 48.56 85 LEU A N 1
ATOM 680 C CA . LEU A 1 85 ? 8.554 12.239 -26.206 1.00 48.56 85 LEU A CA 1
ATOM 681 C C . LEU A 1 85 ? 8.584 11.146 -27.286 1.00 48.56 85 LEU A C 1
ATOM 683 O O . LEU A 1 85 ? 7.528 10.598 -27.613 1.00 48.56 85 LEU A O 1
ATOM 687 N N . PRO A 1 86 ? 9.757 10.822 -27.858 1.00 46.38 86 PRO A N 1
ATOM 688 C CA . PRO A 1 86 ? 9.882 9.712 -28.790 1.00 46.38 86 PRO A CA 1
ATOM 689 C C . PRO A 1 86 ? 9.553 8.412 -28.049 1.00 46.38 86 PRO A C 1
ATOM 691 O O . PRO A 1 86 ? 10.261 8.003 -27.131 1.00 46.38 86 PRO A O 1
ATOM 694 N N . MET A 1 87 ? 8.426 7.817 -28.425 1.00 50.41 87 MET A N 1
ATOM 695 C CA . MET A 1 87 ? 7.899 6.580 -27.864 1.00 50.41 87 MET A CA 1
ATOM 696 C C . MET A 1 87 ? 8.469 5.407 -28.657 1.00 50.41 87 MET A C 1
ATOM 698 O O . MET A 1 87 ? 8.549 5.473 -29.887 1.00 50.41 87 MET A O 1
ATOM 702 N N . ASP A 1 88 ? 8.887 4.348 -27.974 1.00 51.06 88 ASP A N 1
ATOM 703 C CA . ASP A 1 88 ? 9.283 3.125 -28.657 1.00 51.06 88 ASP A CA 1
ATOM 704 C C . ASP A 1 88 ? 8.055 2.352 -29.152 1.00 51.06 88 ASP A C 1
ATOM 706 O O . ASP A 1 88 ? 6.911 2.672 -28.818 1.00 51.06 88 ASP A O 1
ATOM 710 N N . SER A 1 89 ? 8.263 1.337 -29.992 1.00 54.06 89 SER A N 1
ATOM 711 C CA . SER A 1 89 ? 7.149 0.558 -30.555 1.00 54.06 89 SER A CA 1
ATOM 712 C C . SER A 1 89 ? 6.351 -0.243 -29.513 1.00 54.06 89 SER A C 1
ATOM 714 O O . SER A 1 89 ? 5.325 -0.817 -29.871 1.00 54.06 89 SER A O 1
ATOM 716 N N . ASN A 1 90 ? 6.779 -0.256 -28.246 1.00 55.78 90 ASN A N 1
ATOM 717 C CA . ASN A 1 90 ? 6.131 -0.967 -27.147 1.00 55.78 90 ASN A CA 1
ATOM 718 C C . ASN A 1 90 ? 5.393 -0.025 -26.178 1.00 55.78 90 ASN A C 1
ATOM 720 O O . ASN A 1 90 ? 4.735 -0.501 -25.255 1.00 55.78 90 ASN A O 1
ATOM 724 N N . GLY A 1 91 ? 5.440 1.293 -26.401 1.00 50.62 91 GLY A N 1
ATOM 725 C CA . GLY A 1 91 ? 4.743 2.271 -25.567 1.00 50.62 91 GLY A CA 1
ATOM 726 C C . GLY A 1 91 ? 5.456 2.598 -24.253 1.00 50.62 91 GLY A C 1
ATOM 727 O O . GLY A 1 91 ? 4.846 3.216 -23.378 1.00 50.62 91 GLY A O 1
ATOM 728 N N . GLU A 1 92 ? 6.724 2.214 -24.100 1.00 50.28 92 GLU A N 1
ATOM 729 C CA . GLU A 1 92 ? 7.512 2.521 -22.909 1.00 50.28 92 GLU A CA 1
ATOM 730 C C . GLU A 1 92 ? 8.299 3.823 -23.111 1.00 50.28 92 GLU A C 1
ATOM 732 O O . GLU A 1 92 ? 8.916 4.077 -24.150 1.00 50.28 92 GLU A O 1
ATOM 737 N N . ILE A 1 93 ? 8.251 4.705 -22.109 1.00 56.25 93 ILE A N 1
ATOM 738 C CA . ILE A 1 93 ? 9.058 5.926 -22.106 1.00 56.25 93 ILE A CA 1
ATOM 739 C C . ILE A 1 93 ? 10.486 5.508 -21.772 1.00 56.25 93 ILE A C 1
ATOM 741 O O . ILE A 1 93 ? 10.774 5.133 -20.636 1.00 56.25 93 ILE A O 1
ATOM 745 N N . PHE A 1 94 ? 11.395 5.609 -22.742 1.00 52.75 94 PHE A N 1
ATOM 746 C CA . PHE A 1 94 ? 12.814 5.405 -22.484 1.00 52.75 94 PHE A CA 1
ATOM 747 C C . PHE A 1 94 ? 13.286 6.402 -21.417 1.00 52.75 94 PHE A C 1
ATOM 749 O O . PHE A 1 94 ? 13.344 7.608 -21.655 1.00 52.75 94 PHE A O 1
ATOM 756 N N . TYR A 1 95 ? 13.706 5.910 -20.252 1.00 55.62 95 TYR A N 1
ATOM 757 C CA . TYR A 1 95 ? 14.365 6.722 -19.212 1.00 55.62 95 TYR A CA 1
ATOM 758 C C . TYR A 1 95 ? 15.630 7.415 -19.763 1.00 55.62 95 TYR A C 1
ATOM 760 O O . TYR A 1 95 ? 16.036 8.477 -19.292 1.00 55.62 95 TYR A O 1
ATOM 768 N N . GLN A 1 96 ? 16.204 6.846 -20.831 1.00 52.72 96 GLN A N 1
ATOM 769 C CA . GLN A 1 96 ? 17.305 7.393 -21.627 1.00 52.72 96 GLN A CA 1
ATOM 770 C C . GLN A 1 96 ? 16.919 8.656 -22.421 1.00 52.72 96 GLN A C 1
ATOM 772 O O . GLN A 1 96 ? 17.789 9.479 -22.695 1.00 52.72 96 GLN A O 1
ATOM 777 N N . ALA A 1 97 ? 15.635 8.862 -22.739 1.00 48.84 97 ALA A N 1
ATOM 778 C CA . ALA A 1 97 ? 15.143 10.070 -23.407 1.00 48.84 97 ALA A CA 1
ATOM 779 C C . ALA A 1 97 ? 15.068 11.286 -22.464 1.00 48.84 97 ALA A C 1
ATOM 781 O O . ALA A 1 97 ? 15.102 12.422 -22.931 1.00 48.84 97 ALA A O 1
ATOM 782 N N . ILE A 1 98 ? 15.002 11.062 -21.142 1.00 66.00 98 ILE A N 1
ATOM 783 C CA . ILE A 1 98 ? 15.074 12.127 -20.123 1.00 66.00 98 ILE A CA 1
ATOM 784 C C . ILE A 1 98 ? 16.496 12.703 -20.065 1.00 66.00 98 ILE A C 1
ATOM 786 O O . ILE A 1 98 ? 16.668 13.909 -19.898 1.00 66.00 98 ILE A O 1
ATOM 790 N N . GLY A 1 99 ? 17.509 11.844 -20.236 1.00 67.88 99 GLY A N 1
ATOM 791 C CA . GLY A 1 99 ? 18.921 12.219 -20.219 1.00 67.88 99 GLY A CA 1
ATOM 792 C C . GLY A 1 99 ? 19.408 12.809 -18.884 1.00 67.88 99 GLY A C 1
ATOM 793 O O . GLY A 1 99 ? 18.649 13.092 -17.952 1.00 67.88 99 GLY A O 1
ATOM 794 N N . GLY A 1 100 ? 20.728 12.980 -18.770 1.00 77.75 100 GLY A N 1
ATOM 795 C CA . GLY A 1 100 ? 21.366 13.664 -17.641 1.00 77.75 100 GLY A CA 1
ATOM 796 C C . GLY A 1 100 ? 21.198 12.982 -16.26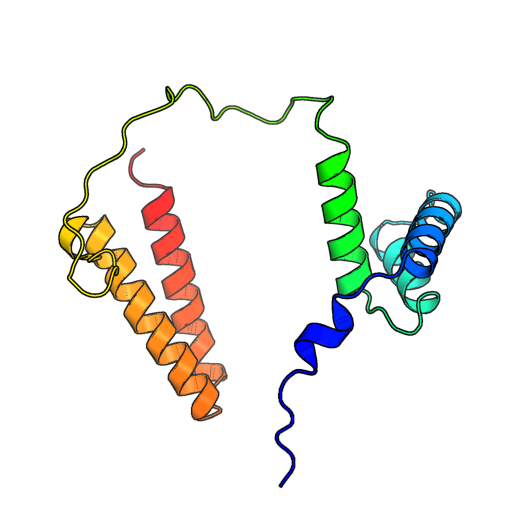9 1.00 77.75 100 GLY A C 1
ATOM 797 O O . GLY A 1 100 ? 20.787 11.823 -16.173 1.00 77.75 100 GLY A O 1
ATOM 798 N N . PRO A 1 101 ? 21.495 13.701 -15.168 1.00 80.69 101 PRO A N 1
ATOM 799 C CA . PRO A 1 101 ? 21.468 13.133 -13.818 1.00 80.69 101 PRO A CA 1
ATOM 800 C C . PRO A 1 101 ? 20.080 12.658 -13.366 1.00 80.69 101 PRO A C 1
ATOM 802 O O . PRO A 1 101 ? 19.954 12.027 -12.325 1.00 80.69 101 PRO A O 1
ATOM 805 N N . THR A 1 102 ? 19.002 13.049 -14.055 1.00 83.94 102 THR A N 1
ATOM 806 C CA . THR A 1 102 ? 17.631 12.614 -13.726 1.00 83.94 102 THR A CA 1
ATOM 807 C C . THR A 1 102 ? 17.364 11.245 -14.323 1.00 83.94 102 THR A C 1
ATOM 809 O O . THR A 1 102 ? 16.921 10.361 -13.598 1.00 83.94 102 THR A O 1
ATOM 812 N N . GLY A 1 103 ? 17.709 11.048 -15.601 1.00 83.00 103 GLY A N 1
ATOM 813 C CA . GLY A 1 103 ? 17.594 9.748 -16.262 1.00 83.00 103 GLY A CA 1
ATOM 814 C C . GLY A 1 103 ? 18.389 8.659 -15.538 1.00 83.00 103 GLY A C 1
ATOM 815 O O . GLY A 1 103 ? 17.850 7.589 -15.285 1.00 83.00 103 GLY A O 1
ATOM 816 N N . MET A 1 104 ? 19.614 8.966 -15.091 1.00 85.06 104 MET A N 1
ATOM 817 C CA . MET A 1 104 ? 20.450 8.003 -14.355 1.00 85.06 104 MET A CA 1
ATOM 818 C C . MET A 1 104 ? 19.821 7.527 -13.036 1.00 85.06 104 MET A C 1
ATOM 820 O O . MET A 1 104 ? 19.867 6.341 -12.728 1.00 85.06 104 MET A O 1
ATOM 824 N N . LEU A 1 105 ? 19.226 8.432 -12.251 1.00 87.88 105 LEU A N 1
ATOM 825 C CA . LEU A 1 105 ? 18.573 8.067 -10.985 1.00 87.88 105 LEU A CA 1
ATOM 826 C C . LEU A 1 105 ? 17.311 7.226 -11.218 1.00 87.88 105 LEU A C 1
ATOM 828 O O . LEU A 1 105 ? 17.017 6.320 -10.440 1.00 87.88 105 LEU A O 1
ATOM 832 N N . LEU A 1 106 ? 16.572 7.511 -12.294 1.00 88.69 106 LEU A N 1
ATOM 833 C CA . LEU A 1 106 ? 15.393 6.734 -12.676 1.00 88.69 106 LEU A CA 1
ATOM 834 C C . LEU A 1 106 ? 15.771 5.332 -13.165 1.00 88.69 106 LEU A C 1
ATOM 836 O O . LEU A 1 106 ? 15.126 4.363 -12.777 1.00 88.69 106 LEU A O 1
ATOM 840 N N . GLU A 1 107 ? 16.846 5.211 -13.941 1.00 86.94 107 GLU A N 1
ATOM 841 C CA . GLU A 1 107 ? 17.382 3.919 -14.374 1.00 86.94 107 GLU A CA 1
ATOM 842 C C . GLU A 1 107 ? 17.867 3.077 -13.182 1.00 86.94 107 GLU A C 1
ATOM 844 O O . GLU A 1 107 ? 17.531 1.898 -13.076 1.00 86.94 107 GLU A O 1
ATOM 849 N N . GLN A 1 108 ? 18.570 3.691 -12.225 1.00 89.69 108 GLN A N 1
ATOM 850 C CA . GLN A 1 108 ? 18.971 3.020 -10.983 1.00 89.69 108 GLN A CA 1
ATOM 851 C C . GLN A 1 108 ? 17.768 2.548 -10.156 1.00 89.69 108 GLN A C 1
ATOM 853 O O . GLN A 1 108 ? 17.823 1.476 -9.556 1.00 89.69 108 GLN A O 1
ATOM 858 N N . ASN A 1 109 ? 16.672 3.310 -10.138 1.00 93.38 109 ASN A N 1
ATOM 859 C CA . ASN A 1 109 ? 15.441 2.887 -9.470 1.00 93.38 109 ASN A CA 1
ATOM 860 C C . ASN A 1 109 ? 14.780 1.700 -10.161 1.00 93.38 109 ASN A C 1
ATOM 862 O O . ASN A 1 109 ? 14.332 0.791 -9.469 1.00 93.38 109 ASN A O 1
ATOM 866 N N . ALA A 1 110 ? 14.731 1.688 -11.494 1.00 91.25 110 ALA A N 1
ATOM 867 C CA . ALA A 1 110 ? 14.191 0.552 -12.236 1.00 91.25 110 ALA A CA 1
ATOM 868 C C . ALA A 1 110 ? 14.957 -0.736 -11.889 1.00 91.25 110 ALA A C 1
ATOM 870 O O . ALA A 1 110 ? 14.355 -1.720 -11.466 1.00 91.25 110 ALA A O 1
ATOM 871 N N . GLN A 1 111 ? 16.292 -0.683 -11.924 1.00 93.00 111 GLN A N 1
ATOM 872 C CA . GLN A 1 111 ? 17.146 -1.820 -11.566 1.00 93.00 111 GLN A CA 1
ATOM 873 C C . GLN A 1 111 ? 16.971 -2.261 -10.104 1.00 93.00 111 GLN A C 1
ATOM 875 O O . GLN A 1 111 ? 16.875 -3.456 -9.821 1.00 93.00 111 GLN A O 1
ATOM 880 N N . ALA A 1 112 ? 16.896 -1.314 -9.162 1.00 91.81 112 ALA A N 1
ATOM 881 C CA . ALA A 1 112 ? 16.681 -1.628 -7.751 1.00 91.81 112 ALA A CA 1
ATOM 882 C C . ALA A 1 112 ? 15.314 -2.292 -7.511 1.00 91.81 112 ALA A C 1
ATOM 884 O O . ALA A 1 112 ? 15.216 -3.220 -6.710 1.00 91.81 112 ALA A O 1
ATOM 885 N N . LEU A 1 113 ? 14.266 -1.857 -8.218 1.00 93.62 113 LEU A N 1
ATOM 886 C CA . LEU A 1 113 ? 12.927 -2.443 -8.129 1.00 93.62 113 LEU A CA 1
ATOM 887 C C . LEU A 1 113 ? 12.870 -3.855 -8.725 1.00 93.62 113 LEU A C 1
ATOM 889 O O . LEU A 1 113 ? 12.266 -4.740 -8.112 1.00 93.62 113 LEU A O 1
ATOM 893 N N . ASP A 1 114 ? 13.547 -4.092 -9.848 1.00 93.69 114 ASP A N 1
ATOM 894 C CA . ASP A 1 114 ? 13.694 -5.435 -10.418 1.00 93.69 114 ASP A CA 1
ATOM 895 C C . ASP A 1 114 ? 14.407 -6.374 -9.439 1.00 93.69 114 ASP A C 1
ATOM 897 O O . ASP A 1 114 ? 13.972 -7.508 -9.215 1.00 93.69 114 ASP A O 1
ATOM 901 N N . GLN A 1 115 ? 15.457 -5.886 -8.773 1.00 92.75 115 GLN A N 1
ATOM 902 C CA . GLN A 1 115 ? 16.177 -6.663 -7.771 1.00 92.75 115 GLN A CA 1
ATOM 903 C C . GLN A 1 115 ? 15.342 -6.912 -6.509 1.00 92.75 115 GLN A C 1
ATOM 905 O O . GLN A 1 115 ? 15.348 -8.023 -5.984 1.00 92.75 115 GLN A O 1
ATOM 910 N N . ILE A 1 116 ? 14.557 -5.932 -6.054 1.00 92.88 116 ILE A N 1
ATOM 911 C CA . ILE A 1 116 ? 13.599 -6.114 -4.953 1.00 92.88 116 ILE A CA 1
ATOM 912 C C . ILE A 1 116 ? 12.594 -7.218 -5.300 1.00 92.88 116 ILE A C 1
ATOM 914 O O . ILE A 1 116 ? 12.321 -8.086 -4.467 1.00 92.88 116 ILE A O 1
ATOM 918 N N . SER A 1 117 ? 12.069 -7.211 -6.528 1.00 93.31 117 SER A N 1
ATOM 919 C CA . SER A 1 117 ? 11.149 -8.235 -7.032 1.00 93.31 117 SER A CA 1
ATOM 920 C C . SER A 1 117 ? 11.794 -9.627 -7.037 1.00 93.31 117 SER A C 1
ATOM 922 O O . SER A 1 117 ? 11.217 -10.584 -6.513 1.00 93.31 117 SER A O 1
ATOM 924 N N . ALA A 1 118 ? 13.030 -9.738 -7.533 1.00 91.31 118 ALA A N 1
ATOM 925 C CA . ALA A 1 118 ? 13.793 -10.985 -7.514 1.00 91.31 118 ALA A CA 1
ATOM 926 C C . ALA A 1 118 ? 14.060 -11.485 -6.082 1.00 91.31 118 ALA A C 1
ATOM 928 O O . ALA A 1 118 ? 13.862 -12.664 -5.791 1.00 91.31 118 ALA A O 1
ATOM 929 N N . ASN A 1 119 ? 14.417 -10.589 -5.161 1.00 91.19 119 ASN A N 1
ATOM 930 C CA . ASN A 1 119 ? 14.641 -10.914 -3.753 1.00 91.19 119 ASN A CA 1
ATOM 931 C C . ASN A 1 119 ? 13.358 -11.387 -3.059 1.00 91.19 119 ASN A C 1
ATOM 933 O O . ASN A 1 119 ? 13.405 -12.286 -2.220 1.00 91.19 119 ASN A O 1
ATOM 937 N N . PHE A 1 120 ? 12.195 -10.832 -3.418 1.00 85.50 120 PHE A N 1
ATOM 938 C CA . PHE A 1 120 ? 10.907 -11.361 -2.964 1.00 85.50 120 PHE A CA 1
ATOM 939 C C . PHE A 1 120 ? 10.669 -12.784 -3.477 1.00 85.50 120 PHE A C 1
ATOM 941 O O . PHE A 1 120 ? 10.249 -13.639 -2.697 1.00 85.50 120 PHE A O 1
ATOM 948 N N . ALA A 1 121 ? 10.976 -13.059 -4.748 1.00 89.19 121 ALA A N 1
ATOM 949 C CA . ALA A 1 121 ? 10.861 -14.401 -5.318 1.00 89.19 121 ALA A CA 1
ATOM 950 C C . ALA A 1 121 ? 11.833 -15.408 -4.671 1.00 89.19 121 ALA A C 1
ATOM 952 O O . ALA A 1 121 ? 11.492 -16.580 -4.523 1.00 89.19 121 ALA A O 1
ATOM 953 N N . ALA A 1 122 ? 13.010 -14.946 -4.242 1.00 88.88 122 ALA A N 1
ATOM 954 C CA . ALA A 1 122 ? 14.025 -15.743 -3.554 1.00 88.88 122 ALA A CA 1
ATOM 955 C C . ALA A 1 122 ? 13.861 -15.787 -2.017 1.00 88.88 122 ALA A C 1
ATOM 957 O O . ALA A 1 122 ? 14.684 -16.393 -1.332 1.00 88.88 122 ALA A O 1
ATOM 958 N N . CYS A 1 123 ? 12.815 -15.165 -1.454 1.00 88.12 123 CYS A N 1
ATOM 959 C CA . CYS A 1 123 ? 12.592 -15.020 -0.006 1.00 88.12 123 CYS A CA 1
ATOM 960 C C . CYS A 1 123 ? 13.724 -14.291 0.761 1.00 88.12 123 CYS A C 1
ATOM 962 O O . CYS A 1 123 ? 13.848 -14.436 1.977 1.00 88.12 123 CYS A O 1
ATOM 964 N N . GLN A 1 124 ? 14.514 -13.453 0.087 1.00 87.19 124 GLN A N 1
ATOM 965 C CA . GLN A 1 124 ? 15.630 -12.668 0.638 1.00 87.19 124 GLN A CA 1
ATOM 966 C C . GLN A 1 124 ? 15.194 -11.246 1.038 1.00 87.19 124 GLN A C 1
ATOM 968 O O . GLN A 1 124 ? 15.814 -10.247 0.684 1.00 87.19 124 GLN A O 1
ATOM 973 N N . ILE A 1 125 ? 14.103 -11.127 1.800 1.00 81.94 125 ILE A N 1
ATOM 974 C CA . ILE A 1 125 ? 13.463 -9.830 2.113 1.00 81.94 125 ILE A CA 1
ATOM 975 C C . ILE A 1 125 ? 14.407 -8.876 2.868 1.00 81.94 125 ILE A C 1
ATOM 977 O O . ILE A 1 125 ? 14.310 -7.659 2.718 1.00 81.94 125 ILE A O 1
ATOM 981 N N . GLN A 1 126 ? 15.355 -9.413 3.640 1.00 84.19 126 GLN A N 1
ATOM 982 C CA . GLN A 1 126 ? 16.339 -8.620 4.380 1.00 84.19 126 GLN A CA 1
ATOM 983 C C . GLN A 1 126 ? 17.235 -7.772 3.461 1.00 84.19 126 GLN A C 1
ATOM 985 O O . GLN A 1 126 ? 17.654 -6.679 3.841 1.00 84.19 126 GLN A O 1
ATOM 990 N N . GLU A 1 127 ? 17.493 -8.235 2.238 1.00 85.31 127 GLU A N 1
ATOM 991 C CA . GLU A 1 127 ? 18.339 -7.536 1.266 1.00 85.31 127 GLU A CA 1
ATOM 992 C C . GLU A 1 127 ? 17.621 -6.332 0.631 1.00 85.31 127 GLU A C 1
ATOM 994 O O . GLU A 1 127 ? 18.263 -5.428 0.096 1.00 85.31 127 GLU A O 1
ATOM 999 N N . ASN A 1 128 ? 16.292 -6.245 0.776 1.00 91.44 128 ASN A N 1
ATOM 1000 C CA . ASN A 1 128 ? 15.493 -5.153 0.219 1.00 91.44 128 ASN A CA 1
ATOM 1001 C C . ASN A 1 128 ? 15.602 -3.851 1.014 1.00 91.44 128 ASN A C 1
ATOM 1003 O O . ASN A 1 128 ? 15.248 -2.800 0.488 1.00 91.44 128 ASN A O 1
ATOM 1007 N N . ILE A 1 129 ? 16.100 -3.881 2.255 1.00 91.44 129 ILE A N 1
ATOM 1008 C CA . ILE A 1 129 ? 16.174 -2.687 3.113 1.00 91.44 129 ILE A CA 1
ATOM 1009 C C . ILE A 1 129 ? 17.043 -1.603 2.463 1.00 91.44 129 ILE A C 1
ATOM 1011 O O . ILE A 1 129 ? 16.615 -0.456 2.330 1.00 91.44 129 ILE A O 1
ATOM 1015 N N . ASN A 1 130 ? 18.238 -1.977 2.003 1.00 90.50 130 ASN A N 1
ATOM 1016 C CA . ASN A 1 130 ? 19.168 -1.036 1.378 1.00 90.50 130 ASN A CA 1
ATOM 1017 C C . ASN A 1 130 ? 18.664 -0.565 0.008 1.00 90.50 130 ASN A C 1
ATOM 1019 O O . ASN A 1 130 ? 18.779 0.617 -0.308 1.00 90.50 130 ASN A O 1
ATOM 1023 N N . LEU A 1 1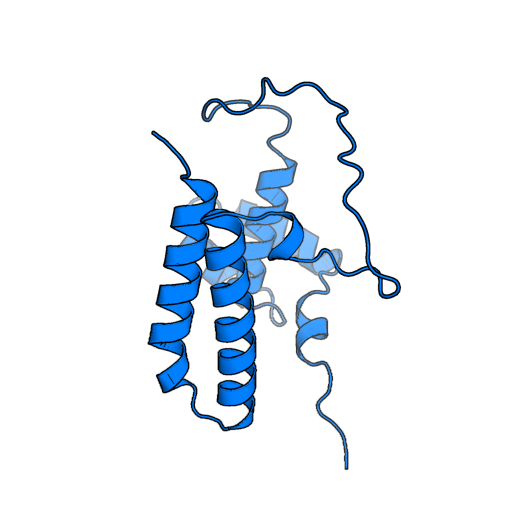31 ? 18.057 -1.463 -0.775 1.00 91.69 131 LEU A N 1
ATOM 1024 C CA . LEU A 1 131 ? 17.500 -1.144 -2.095 1.00 91.69 131 LEU A CA 1
ATOM 1025 C C . LEU A 1 131 ? 16.317 -0.173 -1.994 1.00 91.69 131 LEU A C 1
ATOM 1027 O O . LEU A 1 131 ? 16.201 0.761 -2.787 1.00 91.69 131 LEU A O 1
ATOM 1031 N N . LEU A 1 132 ? 15.462 -0.344 -0.984 1.00 93.88 132 LEU A N 1
ATOM 1032 C CA . LEU A 1 132 ? 14.355 0.570 -0.707 1.00 93.88 132 LEU A CA 1
ATOM 1033 C C . LEU A 1 132 ? 14.863 1.944 -0.273 1.00 93.88 132 LEU A C 1
ATOM 1035 O O . LEU A 1 132 ? 14.362 2.959 -0.756 1.00 93.88 132 LEU A O 1
ATOM 1039 N N . TRP A 1 133 ? 15.879 1.984 0.592 1.00 92.00 133 TRP A N 1
ATOM 1040 C CA . TRP A 1 133 ? 16.505 3.240 0.996 1.00 92.00 133 TRP A CA 1
ATOM 1041 C C . TRP A 1 133 ? 17.138 3.971 -0.197 1.00 92.00 133 TRP A C 1
ATOM 1043 O O . TRP A 1 133 ? 16.923 5.169 -0.378 1.00 92.00 133 TRP A O 1
ATOM 1053 N N . GLN A 1 134 ? 17.849 3.246 -1.064 1.00 90.88 134 GLN A N 1
ATOM 1054 C CA . GLN A 1 134 ? 18.418 3.795 -2.295 1.00 90.88 134 GLN A CA 1
ATOM 1055 C C . GLN A 1 134 ? 17.326 4.344 -3.220 1.00 90.88 134 GLN A C 1
ATOM 1057 O O . GLN A 1 134 ? 17.431 5.476 -3.690 1.00 90.88 134 GLN A O 1
ATOM 1062 N N . THR A 1 135 ? 16.248 3.583 -3.419 1.00 93.44 135 THR A N 1
ATOM 1063 C CA . THR A 1 135 ? 15.114 3.999 -4.255 1.00 93.44 135 THR A CA 1
ATOM 1064 C C . THR A 1 135 ? 14.475 5.280 -3.717 1.00 93.44 135 THR A C 1
ATOM 1066 O O . THR A 1 135 ? 14.211 6.218 -4.471 1.00 93.44 135 THR A O 1
ATOM 1069 N N . GLN A 1 136 ? 14.283 5.363 -2.398 1.00 94.19 136 GLN A N 1
ATOM 1070 C CA . GLN A 1 136 ? 13.754 6.552 -1.734 1.00 94.19 136 GLN A CA 1
ATOM 1071 C C . GLN A 1 136 ? 14.677 7.767 -1.910 1.00 94.19 136 GLN A C 1
ATOM 1073 O O . GLN A 1 136 ? 14.198 8.849 -2.250 1.00 94.19 136 GLN A O 1
ATOM 1078 N N . SER A 1 137 ? 15.985 7.592 -1.708 1.00 91.31 137 SER A N 1
ATOM 1079 C CA . SER A 1 137 ? 16.992 8.649 -1.872 1.00 91.31 137 SER A CA 1
ATOM 1080 C C . SER A 1 137 ? 17.022 9.180 -3.306 1.00 91.31 137 SER A C 1
ATOM 1082 O O . SER A 1 137 ? 16.984 10.387 -3.541 1.00 91.31 137 SER A O 1
ATOM 1084 N N . ASN A 1 138 ? 16.988 8.283 -4.287 1.00 90.62 138 ASN A N 1
ATOM 1085 C CA . ASN A 1 138 ? 16.949 8.645 -5.697 1.00 90.62 138 ASN A CA 1
ATOM 1086 C C . ASN A 1 138 ? 15.685 9.438 -6.050 1.00 90.62 138 ASN A C 1
ATOM 1088 O O . ASN A 1 138 ? 15.780 10.450 -6.739 1.00 90.62 138 ASN A O 1
ATOM 1092 N N . ILE A 1 139 ? 14.514 9.028 -5.546 1.00 90.50 139 ILE A N 1
ATOM 1093 C CA . ILE A 1 139 ? 13.255 9.769 -5.738 1.00 90.50 139 ILE A CA 1
ATOM 1094 C C . ILE A 1 139 ? 13.351 11.159 -5.106 1.00 90.50 139 ILE A C 1
ATOM 1096 O O . ILE A 1 139 ? 13.002 12.145 -5.751 1.00 90.50 139 ILE A O 1
ATOM 1100 N N . PHE A 1 140 ? 13.867 11.254 -3.880 1.00 90.19 140 PHE A N 1
ATOM 1101 C CA . PHE A 1 140 ? 14.090 12.535 -3.213 1.00 90.19 140 PHE A CA 1
ATOM 1102 C C . PHE A 1 140 ? 14.996 13.449 -4.052 1.00 90.19 140 PHE A C 1
ATOM 1104 O O . PHE A 1 140 ? 14.663 14.608 -4.278 1.00 90.19 140 PHE A O 1
ATOM 1111 N N . ASN A 1 141 ? 16.090 12.912 -4.592 1.00 87.19 141 ASN A N 1
ATOM 1112 C CA . ASN A 1 141 ? 17.021 13.650 -5.446 1.00 87.19 141 ASN A CA 1
ATOM 1113 C C . ASN A 1 141 ? 16.434 14.022 -6.814 1.00 87.19 141 ASN A C 1
ATOM 1115 O O . ASN A 1 141 ? 16.886 14.989 -7.417 1.00 87.19 141 ASN A O 1
ATOM 1119 N N . VAL A 1 142 ? 15.462 13.267 -7.333 1.00 85.12 142 VAL A N 1
ATOM 1120 C CA . VAL A 1 142 ? 14.734 13.606 -8.568 1.00 85.12 142 VAL A CA 1
ATOM 1121 C C . VAL A 1 142 ? 13.711 14.714 -8.323 1.00 85.12 142 VAL A C 1
ATOM 1123 O O . VAL A 1 142 ? 13.572 15.598 -9.164 1.00 85.12 142 VAL A O 1
ATOM 1126 N N . ILE A 1 143 ? 13.014 14.680 -7.187 1.00 84.00 143 ILE A N 1
ATOM 1127 C CA . ILE A 1 143 ? 11.988 15.669 -6.834 1.00 84.00 143 ILE A CA 1
ATOM 1128 C C . ILE A 1 143 ? 12.628 17.006 -6.450 1.00 84.00 143 ILE A C 1
ATOM 1130 O O . ILE A 1 143 ? 12.139 18.055 -6.854 1.00 84.00 143 ILE A O 1
ATOM 1134 N N . ASN A 1 144 ? 13.746 16.975 -5.726 1.00 84.06 144 ASN A N 1
ATOM 1135 C CA . ASN A 1 144 ? 14.409 18.173 -5.207 1.00 84.06 144 ASN A CA 1
ATOM 1136 C C . ASN A 1 144 ? 15.534 18.676 -6.121 1.00 84.06 144 ASN A C 1
ATOM 1138 O O . ASN A 1 144 ? 16.564 19.156 -5.648 1.00 84.06 144 ASN A O 1
ATOM 1142 N N . LYS A 1 145 ? 15.385 18.529 -7.443 1.00 64.50 145 LYS A N 1
ATOM 1143 C CA . LYS A 1 145 ? 16.396 19.029 -8.378 1.00 64.50 145 LYS A CA 1
ATOM 1144 C C . LYS A 1 145 ? 16.403 20.556 -8.420 1.00 64.50 145 LYS A C 1
ATOM 1146 O O . LYS A 1 145 ? 15.527 21.146 -9.043 1.00 64.50 145 LYS A O 1
ATOM 1151 N N . TYR A 1 146 ? 17.483 21.100 -7.855 1.00 56.16 146 TYR A N 1
ATOM 1152 C CA . TYR A 1 146 ? 17.923 22.499 -7.812 1.00 56.16 146 TYR A CA 1
ATOM 1153 C C . TYR A 1 146 ? 17.142 23.388 -6.831 1.00 56.16 146 TYR A C 1
ATOM 1155 O O . TYR A 1 146 ? 16.123 23.973 -7.189 1.00 56.16 146 TYR A O 1
ATOM 1163 N N . ASP A 1 147 ? 17.684 23.527 -5.616 1.00 44.34 147 ASP A N 1
ATOM 1164 C CA . ASP A 1 147 ? 17.876 24.883 -5.077 1.00 44.34 147 ASP A CA 1
ATOM 1165 C C . ASP A 1 147 ? 18.944 25.611 -5.917 1.00 44.34 147 ASP A C 1
ATOM 1167 O O . ASP A 1 147 ? 19.911 24.934 -6.357 1.00 44.34 147 ASP A O 1
#